Protein AF-J9D5B1-F1 (afdb_monomer_lite)

Structure (mmCIF, N/CA/C/O backbone):
data_AF-J9D5B1-F1
#
_entry.id   AF-J9D5B1-F1
#
loop_
_atom_site.group_PDB
_atom_site.id
_atom_site.type_symbol
_atom_site.label_atom_id
_atom_site.label_alt_id
_atom_site.label_comp_id
_atom_site.label_asym_id
_atom_site.label_entity_id
_atom_site.label_seq_id
_atom_site.pdbx_PDB_ins_code
_atom_site.Cartn_x
_atom_site.Cartn_y
_atom_site.Cartn_z
_atom_site.occupancy
_atom_site.B_iso_or_equiv
_atom_site.auth_seq_id
_atom_site.auth_comp_id
_atom_site.auth_asym_id
_atom_site.auth_atom_id
_atom_site.pdbx_PDB_model_num
ATOM 1 N N . MET A 1 1 ? -9.313 -29.297 -9.371 1.00 66.38 1 MET A N 1
ATOM 2 C CA . MET A 1 1 ? -10.294 -28.185 -9.395 1.00 66.38 1 MET A CA 1
ATOM 3 C C . MET A 1 1 ? -11.097 -28.048 -8.092 1.00 66.38 1 MET A C 1
ATOM 5 O O . MET A 1 1 ? -10.976 -27.023 -7.438 1.00 66.38 1 MET A O 1
ATOM 9 N N . LYS A 1 2 ? -11.872 -29.063 -7.663 1.00 82.00 2 LYS A N 1
ATOM 10 C CA . LYS A 1 2 ? -12.793 -28.977 -6.502 1.00 82.00 2 LYS A CA 1
ATOM 11 C C . LYS A 1 2 ? -12.121 -28.534 -5.187 1.00 82.00 2 LYS A C 1
ATOM 13 O O . LYS A 1 2 ? -12.603 -27.610 -4.545 1.00 82.00 2 LYS A O 1
ATOM 18 N N . ASN A 1 3 ? -10.962 -29.110 -4.852 1.00 85.25 3 ASN A N 1
ATOM 19 C CA . ASN A 1 3 ? -10.213 -28.768 -3.630 1.00 85.25 3 ASN A CA 1
ATOM 20 C C . ASN A 1 3 ? -9.705 -27.318 -3.615 1.00 85.25 3 ASN A C 1
ATOM 22 O O . ASN A 1 3 ? -9.742 -26.664 -2.575 1.00 85.25 3 ASN A O 1
ATOM 26 N N . PHE A 1 4 ? -9.290 -26.800 -4.774 1.00 85.94 4 PHE A N 1
ATOM 27 C CA . PHE A 1 4 ? -8.864 -25.409 -4.918 1.00 85.94 4 PHE A CA 1
ATOM 28 C C . PHE A 1 4 ? -10.035 -24.446 -4.682 1.00 85.94 4 PHE A C 1
ATOM 30 O O . PHE A 1 4 ? -9.922 -23.544 -3.856 1.00 85.94 4 PHE A O 1
ATOM 37 N N . LEU A 1 5 ? -11.196 -24.687 -5.308 1.00 86.62 5 LEU A N 1
ATOM 38 C CA . LEU A 1 5 ? -12.389 -23.866 -5.067 1.00 86.62 5 LEU A CA 1
ATOM 39 C C . LEU A 1 5 ? -12.826 -23.906 -3.598 1.00 86.62 5 LEU A C 1
ATOM 41 O O . LEU A 1 5 ? -13.142 -22.869 -3.023 1.00 86.62 5 LEU A O 1
ATOM 45 N N . THR A 1 6 ? -12.813 -25.080 -2.960 1.00 88.69 6 THR A N 1
ATOM 46 C CA . THR A 1 6 ? -13.156 -25.192 -1.534 1.00 88.69 6 THR A CA 1
ATOM 47 C C . THR A 1 6 ? -12.213 -24.372 -0.651 1.00 88.69 6 THR A C 1
ATOM 49 O O . THR A 1 6 ? -12.668 -23.737 0.300 1.00 88.69 6 THR A O 1
ATOM 52 N N . MET A 1 7 ? -10.914 -24.355 -0.957 1.00 87.31 7 MET A N 1
ATOM 53 C CA . MET A 1 7 ? -9.935 -23.540 -0.236 1.00 87.31 7 MET A CA 1
ATOM 54 C C . MET A 1 7 ? -10.216 -22.041 -0.397 1.00 87.31 7 MET A C 1
ATOM 56 O O . MET A 1 7 ? -10.280 -21.330 0.606 1.00 87.31 7 MET A O 1
ATOM 60 N N . VAL A 1 8 ? -10.460 -21.583 -1.628 1.00 84.94 8 VAL A N 1
ATOM 61 C CA . VAL A 1 8 ? -10.781 -20.177 -1.928 1.00 84.94 8 VAL A CA 1
ATOM 62 C C . VAL A 1 8 ? -12.053 -19.735 -1.199 1.00 84.94 8 VAL A C 1
ATOM 64 O O . VAL A 1 8 ? -12.048 -18.713 -0.516 1.00 84.94 8 VAL A O 1
ATOM 67 N N . VAL A 1 9 ? -13.120 -20.538 -1.245 1.00 87.56 9 VAL A N 1
ATOM 68 C CA . VAL A 1 9 ? -14.382 -20.228 -0.550 1.00 87.56 9 VAL A CA 1
ATOM 69 C C . VAL A 1 9 ? -14.183 -20.167 0.967 1.00 87.56 9 VAL A C 1
ATOM 71 O O . VAL A 1 9 ? -14.709 -19.270 1.625 1.00 87.56 9 VAL A O 1
ATOM 74 N N . LYS A 1 10 ? -13.389 -21.076 1.551 1.00 88.44 10 LYS A N 1
ATOM 75 C CA . LYS A 1 10 ? -13.067 -21.035 2.989 1.00 88.44 10 LYS A CA 1
ATOM 76 C C . LYS A 1 10 ? -12.312 -19.760 3.370 1.00 88.44 10 LYS A C 1
ATOM 78 O O . LYS A 1 10 ? -12.617 -19.179 4.410 1.00 88.44 10 LYS A O 1
ATOM 83 N N . GLN A 1 11 ? -11.348 -19.325 2.560 1.00 85.75 11 GLN A N 1
ATOM 84 C CA . GLN A 1 11 ? -10.616 -18.075 2.794 1.00 85.75 11 GLN A CA 1
ATOM 85 C C . GLN A 1 11 ? -11.543 -16.857 2.703 1.00 85.75 11 GLN A C 1
ATOM 87 O O . GLN A 1 11 ? -11.548 -16.034 3.615 1.00 85.75 11 GLN A O 1
ATOM 92 N N . GLN A 1 12 ? -12.398 -16.792 1.679 1.00 86.94 12 GLN A N 1
ATOM 93 C CA . GLN A 1 12 ? -13.388 -15.720 1.529 1.00 86.94 12 GLN A CA 1
ATOM 94 C C . GLN A 1 12 ? -14.344 -15.658 2.724 1.00 86.94 12 GLN A C 1
ATOM 96 O O . GLN A 1 12 ? -14.530 -14.596 3.310 1.00 86.94 12 GLN A O 1
ATOM 101 N N . LYS A 1 13 ? -14.874 -16.803 3.170 1.00 89.69 13 LYS A N 1
ATOM 102 C CA . LYS A 1 13 ? -15.765 -16.867 4.339 1.00 89.69 13 LYS A CA 1
ATOM 103 C C . LYS A 1 13 ? -15.077 -16.453 5.638 1.00 89.69 13 LYS A C 1
ATOM 105 O O . LYS A 1 13 ? -15.714 -15.845 6.495 1.00 89.69 13 LYS A O 1
ATOM 110 N N . LYS A 1 14 ? -13.791 -16.773 5.809 1.00 87.75 14 LYS A N 1
ATOM 111 C CA . LYS A 1 14 ? -13.006 -16.281 6.952 1.00 87.75 14 LYS A CA 1
ATOM 112 C C . LYS A 1 14 ? -12.857 -14.763 6.895 1.00 87.75 14 LYS A C 1
ATOM 114 O O . LYS A 1 14 ? -13.122 -14.108 7.898 1.00 87.75 14 LYS A O 1
ATOM 119 N N . ALA A 1 15 ? -12.507 -14.215 5.733 1.00 86.81 15 ALA A N 1
ATOM 120 C CA . ALA A 1 15 ? -12.392 -12.775 5.548 1.00 86.81 15 ALA A CA 1
ATOM 121 C C . ALA A 1 15 ? -13.725 -12.057 5.82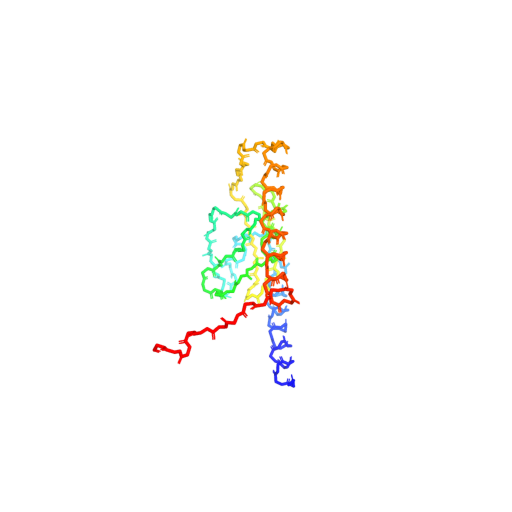6 1.00 86.81 15 ALA A C 1
ATOM 123 O O . ALA A 1 15 ? -13.739 -11.106 6.595 1.00 86.81 15 ALA A O 1
ATOM 124 N N . GLU A 1 16 ? -14.853 -12.561 5.313 1.00 89.56 16 GLU A N 1
ATOM 125 C CA . GLU A 1 16 ? -16.193 -12.016 5.593 1.00 89.56 16 GLU A CA 1
ATOM 126 C C . GLU A 1 16 ? -16.501 -11.958 7.097 1.00 89.56 16 GLU A C 1
ATOM 128 O O . GLU A 1 16 ? -16.994 -10.944 7.590 1.00 89.56 16 GLU A O 1
ATOM 133 N N . LYS A 1 17 ? -16.181 -13.022 7.849 1.00 90.25 17 LYS A N 1
ATOM 134 C CA . LYS A 1 17 ? -16.385 -13.049 9.306 1.00 90.25 17 LYS A CA 1
ATOM 135 C C . LYS A 1 17 ? -15.541 -11.997 10.019 1.00 90.25 17 LYS A C 1
ATOM 137 O O . LYS A 1 17 ? -16.071 -11.276 10.859 1.00 90.25 17 LYS A O 1
ATOM 142 N N . VAL A 1 18 ? -14.260 -11.890 9.662 1.00 89.56 18 VAL A N 1
ATOM 143 C CA . VAL A 1 18 ? -13.352 -10.895 10.254 1.00 89.56 18 VAL A CA 1
ATOM 144 C C . VAL A 1 18 ? -13.811 -9.473 9.912 1.00 89.56 18 VAL A C 1
ATOM 146 O O . VAL A 1 18 ? -13.860 -8.607 10.786 1.00 89.56 18 VAL A O 1
ATOM 149 N N . MET A 1 19 ? -14.238 -9.240 8.670 1.00 90.12 19 MET A N 1
ATOM 150 C CA . MET A 1 19 ? -14.797 -7.959 8.233 1.00 90.12 19 MET A CA 1
ATOM 151 C C . MET A 1 19 ? -16.064 -7.598 9.018 1.00 90.12 19 MET A C 1
ATOM 153 O O . MET A 1 19 ? -16.218 -6.459 9.452 1.00 90.12 19 MET A O 1
ATOM 157 N N . ALA A 1 20 ? -16.949 -8.568 9.268 1.00 91.31 20 ALA A N 1
ATOM 158 C CA . ALA A 1 20 ? -18.156 -8.356 10.060 1.00 91.31 20 ALA A CA 1
ATOM 159 C C . ALA A 1 20 ? -17.843 -8.016 11.527 1.00 91.31 20 ALA A C 1
ATOM 161 O O . ALA A 1 20 ? -18.484 -7.130 12.093 1.00 91.31 20 ALA A O 1
ATOM 162 N N . THR A 1 21 ? -16.844 -8.668 12.134 1.00 89.31 21 THR A N 1
ATOM 163 C CA . THR A 1 21 ? -16.391 -8.329 13.495 1.00 89.31 21 THR A CA 1
ATOM 164 C C . THR A 1 21 ? -15.727 -6.956 13.565 1.00 89.31 21 THR A C 1
ATOM 166 O O . THR A 1 21 ? -15.889 -6.249 14.555 1.00 89.31 21 THR A O 1
ATOM 169 N N . ALA A 1 22 ? -15.046 -6.540 12.497 1.00 90.81 22 ALA A N 1
ATOM 170 C CA . ALA A 1 22 ? -14.361 -5.255 12.421 1.00 90.81 22 ALA A CA 1
ATOM 171 C C . ALA A 1 22 ? -15.226 -4.115 11.848 1.00 90.81 22 ALA A C 1
ATOM 173 O O . ALA A 1 22 ? -14.738 -3.002 11.688 1.00 90.81 22 ALA A O 1
ATOM 174 N N . LYS A 1 23 ? -16.522 -4.336 11.581 1.00 89.94 23 LYS A N 1
ATOM 175 C CA . LYS A 1 23 ? -17.404 -3.353 10.915 1.00 89.94 23 LYS A CA 1
ATOM 176 C C . LYS A 1 23 ? -17.500 -1.990 11.616 1.00 89.94 23 LYS A C 1
ATOM 178 O O . LYS A 1 23 ? -17.795 -0.989 10.974 1.00 89.94 23 LYS A O 1
ATOM 183 N N . ASN A 1 24 ? -17.288 -1.966 12.933 1.00 89.25 24 ASN A N 1
ATOM 184 C CA . ASN A 1 24 ? -17.378 -0.761 13.760 1.00 89.25 24 ASN A CA 1
ATOM 185 C C . ASN A 1 24 ? -16.006 -0.118 14.032 1.00 89.25 24 ASN A C 1
ATOM 187 O O . ASN A 1 24 ? -15.943 0.898 14.721 1.00 89.25 24 ASN A O 1
ATOM 191 N N . VAL A 1 25 ? -14.917 -0.702 13.524 1.00 92.38 25 VAL A N 1
ATOM 192 C CA . VAL A 1 25 ? -13.559 -0.175 13.685 1.00 92.38 25 VAL A CA 1
ATOM 193 C C . VAL A 1 25 ? -13.412 1.090 12.846 1.00 92.38 25 VAL A C 1
ATOM 195 O O . VAL A 1 25 ? -13.625 1.069 11.635 1.00 92.38 25 VAL A O 1
ATOM 198 N N . LYS A 1 26 ? -13.028 2.194 13.493 1.00 90.38 26 LYS A N 1
ATOM 199 C CA . LYS A 1 26 ? -12.782 3.490 12.835 1.00 90.38 26 LYS A CA 1
ATOM 200 C C . LYS A 1 26 ? -11.339 3.968 12.966 1.00 90.38 26 LYS A C 1
ATOM 202 O O . LYS A 1 26 ? -10.956 4.943 12.327 1.00 90.38 26 LYS A O 1
ATOM 207 N N . SER A 1 27 ? -10.555 3.304 13.808 1.00 93.62 27 SER A N 1
ATOM 208 C CA . SER A 1 27 ? -9.181 3.669 14.125 1.00 93.62 27 SER A CA 1
ATOM 209 C C . SER A 1 27 ? -8.318 2.423 14.317 1.00 93.62 27 SER A C 1
ATOM 211 O O . SER A 1 27 ? -8.825 1.340 14.619 1.00 93.62 27 SER A O 1
ATOM 213 N N . THR A 1 28 ? -7.001 2.577 14.194 1.00 92.12 28 THR A N 1
ATOM 214 C CA . THR A 1 28 ? -6.031 1.527 14.550 1.00 92.12 28 THR A CA 1
ATOM 215 C C . THR A 1 28 ? -6.181 1.091 16.010 1.00 92.12 28 THR A C 1
ATOM 217 O O . THR A 1 28 ? -6.134 -0.104 16.296 1.00 92.12 28 THR A O 1
ATOM 220 N N . ALA A 1 29 ? -6.477 2.029 16.915 1.00 92.56 29 ALA A N 1
ATOM 221 C CA . ALA A 1 29 ? -6.759 1.749 18.322 1.00 92.56 29 ALA A CA 1
ATOM 222 C C . ALA A 1 29 ? -8.026 0.898 18.527 1.00 92.56 29 ALA A C 1
ATOM 224 O O . ALA A 1 29 ? -8.063 0.052 19.416 1.00 92.56 29 ALA A O 1
ATOM 225 N N . ASP A 1 30 ? -9.067 1.080 17.709 1.00 93.00 30 ASP A N 1
ATOM 226 C CA . ASP A 1 30 ? -10.260 0.228 17.779 1.00 93.00 30 ASP A CA 1
ATOM 227 C C . ASP A 1 30 ? -9.986 -1.178 17.247 1.00 93.00 30 ASP A C 1
ATOM 229 O O . ASP A 1 30 ? -10.477 -2.150 17.815 1.00 93.00 30 ASP A O 1
ATOM 233 N N . MET A 1 31 ? -9.165 -1.297 16.200 1.00 92.38 31 MET A N 1
ATOM 234 C CA . MET A 1 31 ? -8.762 -2.593 15.650 1.00 92.38 31 MET A CA 1
ATOM 235 C C . MET A 1 31 ? -7.971 -3.410 16.675 1.00 92.38 31 MET A C 1
ATOM 237 O O . MET A 1 31 ? -8.211 -4.604 16.814 1.00 92.38 31 MET A O 1
ATOM 241 N N . GLN A 1 32 ? -7.077 -2.767 17.433 1.00 91.81 32 GLN A N 1
ATOM 242 C CA . GLN A 1 32 ? -6.265 -3.406 18.479 1.00 91.81 32 GLN A CA 1
ATOM 243 C C . GLN A 1 32 ? -7.091 -4.039 19.607 1.00 91.81 32 GLN A C 1
ATOM 245 O O . GLN A 1 32 ? -6.612 -4.954 20.270 1.00 91.81 32 GLN A O 1
ATOM 250 N N . LYS A 1 33 ? -8.331 -3.582 19.825 1.00 91.94 33 LYS A N 1
ATOM 251 C CA . LYS A 1 33 ? -9.237 -4.162 20.831 1.00 91.94 33 LYS A CA 1
ATOM 252 C C . LYS A 1 33 ? -9.824 -5.506 20.387 1.00 91.94 33 LYS A C 1
ATOM 254 O O . LYS A 1 33 ? -10.382 -6.223 21.214 1.00 91.94 33 LYS A O 1
ATOM 259 N N .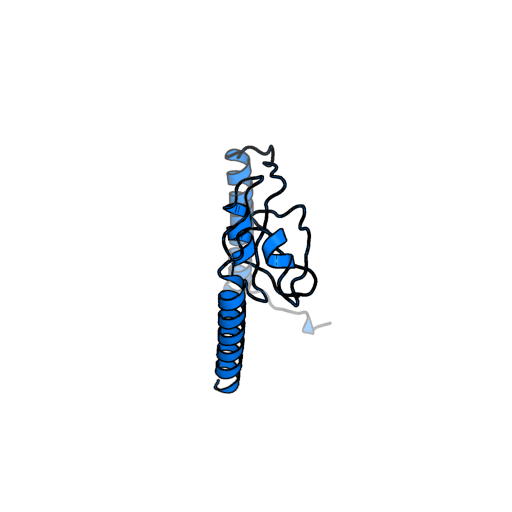 LEU A 1 34 ? -9.745 -5.844 19.097 1.00 91.12 34 LEU A N 1
ATOM 260 C CA . LEU A 1 34 ? -10.231 -7.121 18.582 1.00 91.12 34 LEU A CA 1
ATOM 261 C C . LEU A 1 34 ? -9.235 -8.242 18.896 1.00 91.12 34 LEU A C 1
ATOM 263 O O . LEU A 1 34 ? -8.025 -8.099 18.723 1.00 91.12 34 LEU A O 1
ATOM 267 N N . GLN A 1 35 ? -9.752 -9.394 19.320 1.00 87.75 35 GLN A N 1
ATOM 268 C CA . GLN A 1 35 ? -8.922 -10.557 19.622 1.00 87.75 35 GLN A CA 1
ATOM 269 C C . GLN A 1 35 ? -8.161 -11.025 18.372 1.00 87.75 35 GLN A C 1
ATOM 271 O O . GLN A 1 35 ? -8.752 -11.239 17.314 1.00 87.75 35 GLN A O 1
ATOM 276 N N . GLY A 1 36 ? -6.846 -11.208 18.512 1.00 85.44 36 GLY A N 1
ATOM 277 C CA . GLY A 1 36 ? -5.971 -11.635 17.416 1.00 85.44 36 GLY A CA 1
ATOM 278 C C . GLY A 1 36 ? -5.524 -10.509 16.478 1.00 85.44 36 GLY A C 1
ATOM 279 O O . GLY A 1 36 ? -4.850 -10.793 15.490 1.00 85.44 36 GLY A O 1
ATOM 280 N N . ALA A 1 37 ? -5.865 -9.248 16.768 1.00 89.75 37 ALA A N 1
ATOM 281 C CA . ALA A 1 37 ? -5.305 -8.112 16.051 1.00 89.75 37 ALA A CA 1
ATOM 282 C C . ALA A 1 37 ? -3.810 -7.951 16.366 1.00 89.75 37 ALA A C 1
ATOM 284 O O . ALA A 1 37 ? -3.381 -8.042 17.515 1.00 89.75 37 ALA A O 1
ATOM 285 N N . VAL A 1 38 ? -3.021 -7.675 15.330 1.00 90.50 38 VAL A N 1
ATOM 286 C CA . VAL A 1 38 ? -1.582 -7.410 15.434 1.00 90.50 38 VAL A CA 1
ATOM 2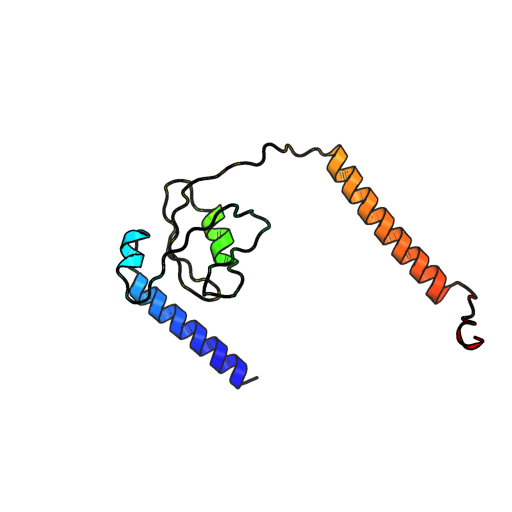87 C C . VAL A 1 38 ? -1.314 -6.015 14.890 1.00 90.50 38 VAL A C 1
ATOM 289 O O . VAL A 1 38 ? -1.897 -5.609 13.886 1.00 90.50 38 VAL A O 1
ATOM 292 N N . THR A 1 39 ? -0.429 -5.277 15.557 1.00 90.94 39 THR A N 1
ATOM 293 C CA . THR A 1 39 ? 0.028 -3.967 15.084 1.00 90.94 39 THR A CA 1
ATOM 294 C C . THR A 1 39 ? 1.374 -4.122 14.399 1.00 90.94 39 THR A C 1
ATOM 296 O O . THR A 1 39 ? 2.275 -4.760 14.938 1.00 90.94 39 THR A O 1
ATOM 299 N N . ALA A 1 40 ? 1.510 -3.519 13.225 1.00 91.06 40 ALA A N 1
ATOM 300 C CA . ALA A 1 40 ? 2.762 -3.451 12.491 1.00 91.06 40 ALA A CA 1
ATOM 301 C C . ALA A 1 40 ? 2.951 -2.036 11.942 1.00 91.06 40 ALA A C 1
ATOM 303 O O . ALA A 1 40 ? 1.980 -1.376 11.568 1.00 91.06 40 ALA A O 1
ATOM 304 N N . SER A 1 41 ? 4.206 -1.602 11.870 1.00 91.94 41 SER A N 1
ATOM 305 C CA . SER A 1 41 ? 4.595 -0.353 11.223 1.00 91.94 41 SER A CA 1
ATOM 306 C C . SER A 1 41 ? 5.275 -0.671 9.901 1.00 91.94 41 SER A C 1
ATOM 308 O O . SER A 1 41 ? 6.144 -1.540 9.841 1.00 91.94 41 SER A O 1
ATOM 310 N N . LEU A 1 42 ? 4.885 0.042 8.850 1.00 91.00 42 LEU A N 1
ATOM 311 C CA . LEU A 1 42 ? 5.503 -0.046 7.534 1.00 91.00 42 LEU A CA 1
ATOM 312 C C . LEU A 1 42 ? 6.198 1.281 7.237 1.00 91.00 42 LEU A C 1
ATOM 314 O O . LEU A 1 42 ? 5.588 2.341 7.358 1.00 91.00 42 LEU A O 1
ATOM 318 N N . SER A 1 43 ? 7.466 1.222 6.843 1.00 90.44 43 SER A N 1
ATOM 319 C CA . SER A 1 43 ? 8.252 2.374 6.395 1.00 90.44 43 SER A CA 1
ATOM 320 C C . SER A 1 43 ? 8.658 2.198 4.934 1.00 90.44 43 SER A C 1
ATOM 322 O O . SER A 1 43 ? 8.641 1.083 4.410 1.00 90.44 43 SER A O 1
ATOM 324 N N . ASN A 1 44 ? 8.989 3.305 4.263 1.00 87.00 44 ASN A N 1
ATOM 325 C CA . ASN A 1 44 ? 9.499 3.320 2.886 1.00 87.00 44 ASN A CA 1
ATOM 326 C C . ASN A 1 44 ? 8.601 2.583 1.875 1.00 87.00 44 ASN A C 1
ATOM 328 O O . ASN A 1 44 ? 9.088 1.926 0.957 1.00 87.00 44 ASN A O 1
ATOM 332 N N . GLN A 1 45 ? 7.281 2.673 2.056 1.00 88.25 45 GLN A N 1
ATOM 333 C CA . GLN A 1 45 ? 6.326 2.102 1.111 1.00 88.25 45 GLN A CA 1
ATOM 334 C C . GLN A 1 45 ? 6.299 2.969 -0.150 1.00 88.25 45 GLN A C 1
ATOM 336 O O . GLN A 1 45 ? 5.917 4.136 -0.100 1.00 88.25 45 GLN A O 1
ATOM 341 N N . MET A 1 46 ? 6.722 2.396 -1.274 1.00 83.12 46 MET A N 1
ATOM 342 C CA . MET A 1 46 ? 6.704 3.050 -2.582 1.00 83.12 46 MET A CA 1
ATOM 343 C C . MET A 1 46 ? 5.461 2.629 -3.360 1.00 83.12 46 MET A C 1
ATOM 345 O O . MET A 1 46 ? 5.006 1.493 -3.231 1.00 83.12 46 MET A O 1
ATOM 349 N N . PHE A 1 47 ? 4.961 3.499 -4.238 1.00 77.19 47 PHE A N 1
ATOM 350 C CA . PHE A 1 47 ? 3.837 3.176 -5.126 1.00 77.19 47 PHE A CA 1
ATOM 351 C C . PHE A 1 47 ? 4.098 1.941 -6.011 1.00 77.19 47 PHE A C 1
ATOM 353 O O . PHE A 1 47 ? 3.183 1.183 -6.311 1.00 77.19 47 PHE A O 1
ATOM 360 N N . THR A 1 48 ? 5.356 1.715 -6.395 1.00 79.31 48 THR A N 1
ATOM 361 C CA . THR A 1 48 ? 5.798 0.561 -7.194 1.00 79.31 48 THR A CA 1
ATOM 362 C C . THR A 1 48 ? 6.034 -0.702 -6.364 1.00 7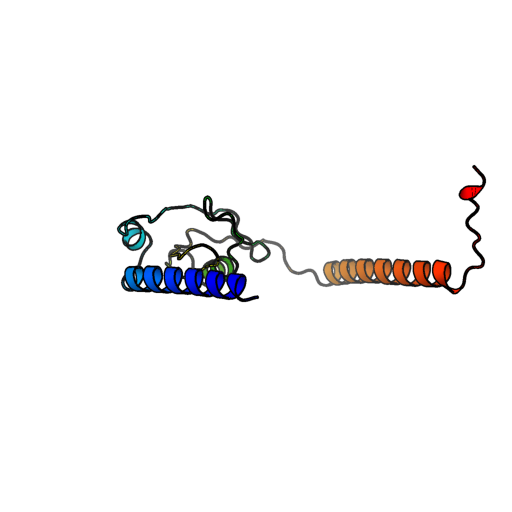9.31 48 THR A C 1
ATOM 364 O O . THR A 1 48 ? 6.272 -1.768 -6.929 1.00 79.31 48 THR A O 1
ATOM 367 N N . SER A 1 49 ? 5.991 -0.600 -5.033 1.00 80.50 49 SER A N 1
ATOM 368 C CA . SER A 1 49 ? 6.262 -1.713 -4.125 1.00 80.50 49 SER A CA 1
ATOM 369 C C . SER A 1 49 ? 4.978 -2.394 -3.664 1.00 80.50 49 SER A C 1
ATOM 371 O O . SER A 1 49 ? 3.916 -1.778 -3.567 1.00 80.50 49 SER A O 1
ATOM 373 N N . TYR A 1 50 ? 5.092 -3.679 -3.334 1.00 86.25 50 TYR A N 1
ATOM 374 C CA . TYR A 1 50 ? 4.013 -4.430 -2.709 1.00 86.25 50 TYR A CA 1
ATOM 375 C C . TYR A 1 50 ? 4.279 -4.547 -1.209 1.00 86.25 50 TYR A C 1
ATOM 377 O O . TYR A 1 50 ? 5.271 -5.174 -0.827 1.00 86.25 50 TYR A O 1
ATOM 385 N N . PRO A 1 51 ? 3.412 -3.974 -0.354 1.00 90.06 51 PRO A N 1
ATOM 386 C CA . PRO A 1 51 ? 3.570 -4.057 1.084 1.00 90.06 51 PRO A CA 1
ATOM 387 C C . PRO A 1 51 ? 3.647 -5.506 1.555 1.00 90.06 51 PRO A C 1
ATOM 389 O O . PRO A 1 51 ? 2.824 -6.347 1.180 1.00 90.06 51 PRO A O 1
ATOM 392 N N . MET A 1 52 ? 4.634 -5.769 2.406 1.00 89.94 52 MET A N 1
ATOM 393 C CA . MET A 1 52 ? 4.825 -7.037 3.098 1.00 89.94 52 MET A CA 1
ATOM 394 C C . MET A 1 52 ? 4.594 -6.808 4.583 1.00 89.94 52 MET A C 1
ATOM 396 O O . MET A 1 52 ? 5.371 -6.120 5.243 1.00 89.94 52 MET A O 1
ATOM 400 N N . VAL A 1 53 ? 3.515 -7.380 5.111 1.00 89.94 53 VAL A N 1
ATOM 401 C CA . VAL A 1 53 ? 3.217 -7.323 6.544 1.00 89.94 53 VAL A CA 1
ATOM 402 C C . VAL A 1 53 ? 3.798 -8.564 7.212 1.00 89.94 53 VAL A C 1
ATOM 404 O O . VAL A 1 53 ? 3.520 -9.693 6.798 1.00 89.94 53 VAL A O 1
ATOM 407 N N . SER A 1 54 ? 4.599 -8.354 8.258 1.00 86.00 54 SER A N 1
ATOM 408 C CA . SER A 1 54 ? 5.178 -9.448 9.043 1.00 86.00 54 SER A CA 1
ATOM 409 C C . SER A 1 54 ? 4.083 -10.395 9.547 1.00 86.00 54 SER A C 1
ATOM 411 O O . SER A 1 54 ? 3.058 -9.952 10.066 1.00 86.00 54 SER A O 1
ATOM 413 N N . GLY A 1 55 ? 4.277 -11.701 9.350 1.00 83.69 55 GLY A N 1
ATOM 414 C CA . GLY A 1 55 ? 3.318 -12.744 9.728 1.00 83.69 55 GLY A CA 1
ATOM 415 C C . GLY A 1 55 ? 2.232 -13.061 8.691 1.00 83.69 55 GLY A C 1
ATOM 416 O O . GLY A 1 55 ? 1.572 -14.088 8.824 1.00 83.69 55 GLY A O 1
ATOM 417 N N . VAL A 1 56 ? 2.064 -12.248 7.639 1.00 85.75 56 VAL A N 1
ATOM 418 C CA . VAL A 1 56 ? 1.075 -12.499 6.568 1.00 85.75 56 VAL A CA 1
ATOM 419 C C . VAL A 1 56 ? 1.697 -13.222 5.361 1.00 85.75 56 VAL A C 1
ATOM 421 O O . VAL A 1 56 ? 0.997 -13.919 4.626 1.00 85.75 56 VAL A O 1
ATOM 424 N N . ASN A 1 57 ? 3.025 -13.135 5.196 1.00 83.00 57 ASN A N 1
ATOM 425 C CA . ASN A 1 57 ? 3.838 -13.882 4.217 1.00 83.00 57 ASN A CA 1
ATOM 426 C C . ASN A 1 57 ? 3.318 -13.840 2.762 1.00 83.00 57 ASN A C 1
ATOM 428 O O . ASN A 1 57 ? 3.622 -14.725 1.967 1.00 83.00 57 ASN A O 1
ATOM 432 N N . THR A 1 58 ? 2.519 -12.828 2.414 1.00 88.06 58 THR A N 1
ATOM 433 C CA . THR A 1 58 ? 1.890 -12.656 1.098 1.00 88.06 58 THR A CA 1
ATOM 434 C C . THR A 1 58 ? 1.905 -11.168 0.734 1.00 88.06 58 THR A C 1
ATOM 436 O O . THR A 1 58 ? 1.647 -10.348 1.617 1.00 88.06 58 THR A O 1
ATOM 439 N N . PRO A 1 59 ? 2.186 -10.793 -0.531 1.00 89.31 59 PRO A N 1
ATOM 440 C CA . PRO A 1 59 ? 2.102 -9.402 -0.972 1.00 89.31 59 PRO A CA 1
ATOM 441 C C . PRO A 1 59 ? 0.683 -8.827 -0.847 1.00 89.31 59 PRO A C 1
ATOM 443 O O . PRO A 1 59 ? -0.283 -9.415 -1.337 1.00 89.31 59 PRO A O 1
ATOM 446 N N . GLU A 1 60 ? 0.560 -7.633 -0.267 1.00 92.06 60 GLU A N 1
ATOM 447 C CA . GLU A 1 60 ? -0.729 -7.000 0.034 1.00 92.06 60 GLU A CA 1
ATOM 448 C C . GLU A 1 60 ? -1.075 -5.853 -0.935 1.00 92.06 60 GLU A C 1
ATOM 450 O O . GLU A 1 60 ? -1.032 -4.668 -0.602 1.00 92.06 60 GLU A O 1
ATOM 455 N N . LEU A 1 61 ? -1.466 -6.200 -2.166 1.00 89.69 61 LEU A N 1
ATOM 456 C CA . LEU A 1 61 ? -1.749 -5.226 -3.239 1.00 89.69 61 LEU A CA 1
ATOM 457 C C . LEU A 1 61 ? -2.854 -4.221 -2.885 1.00 89.69 61 LEU A C 1
ATOM 459 O O . LEU A 1 61 ? -2.740 -3.022 -3.137 1.00 89.69 61 LEU A O 1
ATOM 463 N N . LYS A 1 62 ? -3.945 -4.710 -2.282 1.00 91.31 62 LYS A N 1
ATOM 464 C CA . LYS A 1 62 ? -5.072 -3.858 -1.872 1.00 91.31 62 LYS A CA 1
ATOM 465 C C . LYS A 1 62 ? -4.679 -2.909 -0.743 1.00 91.31 62 LYS A C 1
ATOM 467 O O . LYS A 1 62 ? -5.205 -1.799 -0.676 1.00 91.31 62 LYS A O 1
ATOM 472 N N . LEU A 1 63 ? -3.742 -3.328 0.109 1.00 92.75 63 LEU A N 1
ATOM 473 C CA . LEU A 1 63 ? -3.185 -2.476 1.151 1.00 92.75 63 LEU A CA 1
ATOM 474 C C . LEU A 1 63 ? -2.349 -1.347 0.541 1.00 92.75 63 LEU A C 1
ATOM 476 O O . LEU A 1 63 ? -2.503 -0.210 0.968 1.00 92.75 63 LEU A O 1
ATOM 480 N N . ALA A 1 64 ? -1.558 -1.624 -0.503 1.00 91.88 64 ALA A N 1
ATOM 481 C CA . ALA A 1 64 ? -0.792 -0.601 -1.225 1.00 91.88 64 ALA A CA 1
ATOM 482 C C . ALA A 1 64 ? -1.696 0.535 -1.732 1.00 91.88 64 ALA A C 1
ATOM 484 O O . ALA A 1 64 ? -1.446 1.711 -1.469 1.00 91.88 64 ALA A O 1
ATOM 485 N N . GLY A 1 65 ? -2.803 0.175 -2.390 1.00 90.81 65 GLY A N 1
ATOM 486 C CA . GLY A 1 65 ? -3.783 1.150 -2.872 1.00 90.81 65 GLY A CA 1
ATOM 487 C C . GLY A 1 65 ? -4.457 1.935 -1.742 1.00 90.81 65 GLY A C 1
ATOM 488 O O . GLY A 1 65 ? -4.706 3.132 -1.880 1.00 90.81 65 GLY A O 1
ATOM 489 N N . ALA A 1 66 ? -4.725 1.291 -0.604 1.00 93.75 66 ALA A N 1
ATOM 490 C CA . ALA A 1 66 ? -5.289 1.966 0.560 1.00 93.75 66 ALA A CA 1
ATOM 491 C C . ALA A 1 66 ? -4.305 2.952 1.207 1.00 93.75 66 ALA A C 1
ATOM 493 O O . ALA A 1 66 ? -4.726 4.045 1.585 1.00 93.75 66 ALA A O 1
ATOM 494 N N . ILE A 1 67 ? -3.017 2.600 1.297 1.00 93.00 67 ILE A N 1
ATOM 495 C CA . ILE A 1 67 ? -1.951 3.499 1.765 1.00 93.00 67 ILE A CA 1
ATOM 496 C C . ILE A 1 67 ? -1.898 4.731 0.859 1.00 93.00 67 ILE A C 1
ATOM 498 O O . ILE A 1 67 ? -2.037 5.844 1.353 1.00 93.00 67 ILE A O 1
ATOM 502 N N . ALA A 1 68 ? -1.810 4.536 -0.461 1.00 90.56 68 ALA A N 1
ATOM 503 C CA . ALA A 1 68 ? -1.711 5.631 -1.429 1.00 90.56 68 ALA A CA 1
ATOM 504 C C . ALA A 1 68 ? -2.937 6.567 -1.442 1.00 90.56 68 ALA A C 1
ATOM 506 O O . ALA A 1 68 ? -2.817 7.744 -1.766 1.00 90.56 68 ALA A O 1
ATOM 507 N N . LYS A 1 69 ? -4.129 6.060 -1.099 1.00 92.06 69 LYS A N 1
ATOM 508 C CA . LYS A 1 69 ? -5.367 6.856 -1.043 1.00 92.06 69 LYS A CA 1
ATOM 509 C C . LYS A 1 69 ? -5.557 7.593 0.290 1.00 92.06 69 LYS A C 1
ATOM 511 O O . LYS A 1 69 ? -6.357 8.526 0.366 1.00 92.06 69 LYS A O 1
ATOM 516 N N . THR A 1 70 ? -4.897 7.151 1.359 1.00 94.00 70 THR A N 1
ATOM 517 C CA . THR A 1 70 ? -5.132 7.673 2.710 1.00 94.00 70 THR A CA 1
ATOM 518 C C . THR A 1 70 ? -4.199 8.846 2.983 1.00 94.00 70 THR A C 1
ATOM 520 O O . THR A 1 70 ? -2.985 8.696 2.972 1.00 94.00 70 THR A O 1
ATOM 523 N N . ALA A 1 71 ? -4.762 10.023 3.254 1.00 93.38 71 ALA A N 1
ATOM 524 C CA . ALA A 1 71 ? -3.968 11.205 3.577 1.00 93.38 71 ALA A CA 1
ATOM 525 C C . ALA A 1 71 ? -3.194 11.044 4.898 1.00 93.38 71 ALA A C 1
ATOM 527 O O . ALA A 1 71 ? -3.656 10.377 5.829 1.00 93.38 71 ALA A O 1
ATOM 528 N N . VAL A 1 72 ? -2.055 11.732 5.010 1.00 95.06 72 VAL A N 1
ATOM 529 C CA . VAL A 1 72 ? -1.255 11.792 6.242 1.00 95.06 72 VAL A CA 1
ATOM 530 C C . VAL A 1 72 ? -2.118 12.217 7.440 1.00 95.06 72 VAL A C 1
ATOM 532 O O . VAL A 1 72 ? -2.953 13.120 7.359 1.00 95.06 72 VAL A O 1
ATOM 535 N N . GLY A 1 73 ? -1.944 11.520 8.560 1.00 94.81 73 GLY A N 1
ATOM 536 C CA . GLY A 1 73 ? -2.701 11.681 9.799 1.00 94.81 73 GLY A CA 1
ATOM 537 C C . GLY A 1 73 ? -4.092 11.040 9.783 1.00 94.81 73 GLY A C 1
ATOM 538 O O . GLY A 1 73 ? -4.718 10.939 10.841 1.00 94.81 73 GLY A O 1
ATOM 539 N N . LYS A 1 74 ? -4.594 10.581 8.629 1.00 95.38 74 LYS A N 1
ATOM 540 C CA . LYS A 1 74 ? -5.915 9.948 8.509 1.00 95.38 74 LYS A CA 1
ATOM 541 C C . LYS A 1 74 ? -5.827 8.432 8.611 1.00 95.38 74 LYS A C 1
ATOM 543 O O . LYS A 1 74 ? -4.798 7.823 8.329 1.00 95.38 74 LYS A O 1
ATOM 548 N N . THR A 1 75 ? -6.944 7.842 9.029 1.00 95.62 75 THR A N 1
ATOM 549 C CA . THR A 1 75 ? -7.137 6.391 9.071 1.00 95.62 75 THR A CA 1
ATOM 550 C C . THR A 1 75 ? -7.937 5.940 7.853 1.00 95.62 75 THR A C 1
ATOM 552 O O . THR A 1 75 ? -8.879 6.621 7.444 1.00 95.62 75 THR A O 1
ATOM 555 N N . SER A 1 76 ? -7.559 4.809 7.266 1.00 95.19 76 SER A N 1
ATOM 556 C CA . SER A 1 76 ? -8.286 4.199 6.158 1.00 95.19 76 SER A CA 1
ATOM 557 C C . SER A 1 76 ? -9.636 3.636 6.604 1.00 95.19 76 SER A C 1
ATOM 559 O O . SER A 1 76 ? -9.863 3.345 7.779 1.00 95.19 76 SER A O 1
ATOM 561 N N . SER A 1 77 ? -10.516 3.370 5.638 1.00 93.06 77 SER A N 1
ATOM 562 C CA . SER A 1 77 ? -11.581 2.388 5.843 1.00 93.06 77 SER A CA 1
ATOM 563 C C . SER A 1 77 ? -10.989 0.992 6.062 1.00 93.06 77 SER A C 1
ATOM 565 O O . SER A 1 77 ? -9.804 0.760 5.815 1.00 93.06 77 SER A O 1
ATOM 567 N N . LEU A 1 78 ? -11.825 0.044 6.474 1.00 93.81 78 LEU A N 1
ATOM 568 C CA . LEU A 1 78 ? -11.436 -1.357 6.570 1.00 93.81 78 LEU A CA 1
ATOM 569 C C . LEU A 1 78 ? -10.996 -1.891 5.192 1.00 93.81 78 LEU A C 1
ATOM 571 O O . LEU A 1 78 ? -11.692 -1.692 4.193 1.00 93.81 78 LEU A O 1
ATOM 575 N N . VAL A 1 79 ? -9.844 -2.559 5.133 1.00 93.38 79 VAL A N 1
ATOM 576 C CA . VAL A 1 79 ? -9.246 -3.081 3.897 1.00 93.38 79 VAL A CA 1
ATOM 577 C C . VAL A 1 79 ? -9.144 -4.594 3.991 1.00 93.38 79 VAL A C 1
ATOM 579 O O . VAL A 1 79 ? -8.405 -5.117 4.819 1.00 93.38 79 VAL A O 1
ATOM 582 N N . GLN A 1 80 ? -9.843 -5.310 3.114 1.00 93.00 80 GLN A N 1
ATOM 583 C CA . GLN A 1 80 ? -9.642 -6.748 2.958 1.00 93.00 80 GLN A CA 1
ATOM 584 C C . GLN A 1 80 ? -8.460 -7.001 2.020 1.00 93.00 80 GLN A C 1
ATOM 586 O O . GLN A 1 80 ? -8.594 -6.853 0.801 1.00 93.00 80 GLN A O 1
ATOM 591 N N . GLY A 1 81 ? -7.322 -7.379 2.590 1.00 90.69 81 GLY A N 1
ATOM 592 C CA . GLY A 1 81 ? -6.138 -7.807 1.862 1.00 90.69 81 GLY A CA 1
ATOM 593 C C . GLY A 1 81 ? -6.201 -9.251 1.366 1.00 90.69 81 GLY A C 1
ATOM 594 O O . GLY A 1 81 ? -7.262 -9.881 1.349 1.00 90.69 81 GLY A O 1
ATOM 595 N N . ALA A 1 82 ? -5.055 -9.761 0.925 1.00 89.31 82 ALA A N 1
ATOM 596 C CA . ALA A 1 82 ? -4.887 -11.128 0.453 1.00 89.31 82 ALA A CA 1
ATOM 597 C C . ALA A 1 82 ? -4.824 -12.128 1.618 1.00 89.31 82 ALA A C 1
ATOM 599 O O . ALA A 1 82 ? -5.458 -13.181 1.550 1.00 89.31 82 ALA A O 1
ATOM 600 N N . GLY A 1 83 ? -4.098 -11.794 2.687 1.00 88.00 83 GLY A N 1
ATOM 601 C CA . GLY A 1 83 ? -3.904 -12.661 3.847 1.00 88.00 83 GLY A CA 1
ATOM 602 C C . GLY A 1 83 ? -4.552 -12.163 5.141 1.00 88.00 83 GLY A C 1
ATOM 603 O O . GLY A 1 83 ? -4.813 -12.979 6.025 1.00 88.00 83 GLY A O 1
ATOM 604 N N . ALA A 1 84 ? -4.869 -10.868 5.262 1.00 90.56 84 ALA A N 1
ATOM 605 C CA . ALA A 1 84 ? -5.547 -10.328 6.444 1.00 90.56 84 ALA A CA 1
ATOM 606 C C . ALA A 1 84 ? -6.473 -9.134 6.145 1.00 90.56 84 ALA A C 1
ATOM 608 O O . ALA A 1 84 ? -6.604 -8.669 5.013 1.00 90.56 84 ALA A O 1
ATOM 609 N N . VAL A 1 85 ? -7.159 -8.664 7.189 1.00 93.19 85 VAL A N 1
ATOM 610 C CA . VAL A 1 85 ? -7.986 -7.453 7.174 1.00 93.19 85 VAL A CA 1
ATOM 611 C C . VAL A 1 85 ? -7.256 -6.360 7.944 1.00 93.19 85 VAL A C 1
ATOM 613 O O . VAL A 1 85 ? -6.765 -6.606 9.044 1.00 93.19 85 VAL A O 1
ATOM 616 N N . TYR A 1 86 ? -7.215 -5.156 7.382 1.00 93.88 86 TYR A N 1
ATOM 617 C CA . TYR A 1 86 ? -6.419 -4.051 7.897 1.00 93.88 86 TYR A CA 1
ATOM 618 C C . TYR A 1 86 ? -7.260 -2.811 8.165 1.00 93.88 86 TYR A C 1
ATOM 620 O O . TYR A 1 86 ? -8.233 -2.522 7.468 1.00 93.88 86 TYR A O 1
ATOM 628 N N . VAL A 1 87 ? -6.795 -2.029 9.129 1.00 95.19 87 VAL A N 1
ATOM 629 C CA . VAL A 1 87 ? -7.027 -0.591 9.187 1.00 95.19 87 VAL A CA 1
ATOM 630 C C . VAL A 1 87 ? -5.653 0.050 9.356 1.00 95.19 87 VAL A C 1
ATOM 632 O O . VAL A 1 87 ? -4.830 -0.465 10.116 1.00 95.19 87 VAL A O 1
ATOM 635 N N . LEU A 1 88 ? -5.369 1.120 8.623 1.00 95.00 88 LEU A N 1
ATOM 636 C CA . LEU A 1 88 ? -4.058 1.770 8.655 1.00 95.00 88 LEU A CA 1
ATOM 637 C C . LEU A 1 88 ? -4.208 3.258 8.913 1.00 95.00 88 LEU A C 1
ATOM 639 O O . LEU A 1 88 ? -5.186 3.866 8.488 1.00 95.00 88 LEU A O 1
ATOM 643 N N . GLN A 1 89 ? -3.208 3.845 9.556 1.00 95.50 89 GLN A N 1
ATOM 644 C CA . GLN A 1 89 ? -3.046 5.288 9.636 1.00 95.50 89 GLN A CA 1
ATOM 645 C C . GLN A 1 89 ? -1.752 5.662 8.923 1.00 95.50 89 GLN A C 1
ATOM 647 O O . GLN A 1 89 ? -0.704 5.089 9.216 1.00 95.50 89 GLN A O 1
ATOM 652 N N . VAL A 1 90 ? -1.818 6.617 7.996 1.00 94.62 90 VAL A N 1
ATOM 653 C CA . VAL A 1 90 ? -0.610 7.127 7.337 1.00 94.62 90 VAL A CA 1
ATOM 654 C C . VAL A 1 90 ? 0.043 8.139 8.267 1.00 94.62 90 VAL A C 1
ATOM 656 O O . VAL A 1 90 ? -0.562 9.152 8.605 1.00 94.62 90 VAL A O 1
ATOM 659 N N . THR A 1 91 ? 1.262 7.860 8.716 1.00 94.56 91 THR A N 1
ATOM 660 C CA . THR A 1 91 ? 1.988 8.718 9.667 1.00 94.56 91 THR A CA 1
ATOM 661 C C . THR A 1 91 ? 2.860 9.764 8.981 1.00 94.56 91 THR A C 1
ATOM 663 O O . THR A 1 91 ? 3.181 10.781 9.587 1.00 94.56 91 THR A O 1
ATOM 666 N N . GLY A 1 92 ? 3.200 9.556 7.711 1.00 92.75 92 GLY A N 1
ATOM 667 C CA . GLY A 1 92 ? 3.976 10.489 6.910 1.00 92.75 92 GLY A CA 1
ATOM 668 C C . GLY A 1 92 ? 3.990 10.085 5.443 1.00 92.75 92 GLY A C 1
ATOM 669 O O . GLY A 1 92 ? 3.748 8.929 5.102 1.00 92.75 92 GLY A O 1
ATOM 670 N N . GLU A 1 93 ? 4.279 11.056 4.589 1.00 90.62 93 GLU A N 1
ATOM 671 C CA . GLU A 1 93 ? 4.480 10.885 3.154 1.00 90.62 93 GLU A CA 1
ATOM 672 C C . GLU A 1 93 ? 5.636 11.799 2.745 1.00 90.62 93 GLU A C 1
ATOM 674 O O . GLU A 1 93 ? 5.709 12.950 3.182 1.00 90.62 93 GLU A O 1
ATOM 679 N N . SER A 1 94 ? 6.540 11.294 1.911 1.00 87.12 94 SER A N 1
ATOM 680 C CA . SER A 1 94 ? 7.546 12.100 1.231 1.00 87.12 94 SER A CA 1
ATOM 681 C C . SER A 1 94 ? 7.379 11.923 -0.270 1.00 87.12 94 SER A C 1
ATOM 683 O O . SER A 1 94 ? 7.224 10.811 -0.775 1.00 87.12 94 SER A O 1
ATOM 685 N N . LYS A 1 95 ? 7.404 13.038 -0.999 1.00 78.75 95 LYS A N 1
ATOM 686 C CA . LYS A 1 95 ? 7.498 12.997 -2.456 1.00 78.75 95 LYS A CA 1
ATOM 687 C C . LYS A 1 95 ? 8.965 12.860 -2.824 1.00 78.75 95 LYS A C 1
ATOM 689 O O . LYS A 1 95 ? 9.803 13.562 -2.255 1.00 78.75 95 LYS A O 1
ATOM 694 N N . ALA A 1 96 ? 9.264 11.975 -3.770 1.00 71.62 96 ALA A N 1
ATOM 695 C CA . ALA A 1 96 ? 10.556 12.013 -4.435 1.00 71.62 96 ALA A CA 1
ATOM 696 C C . ALA A 1 96 ? 10.737 13.421 -5.025 1.00 71.62 96 ALA A C 1
ATOM 698 O O . ALA A 1 96 ? 9.807 13.970 -5.620 1.00 71.62 96 ALA A O 1
ATOM 699 N N . ALA A 1 97 ? 11.901 14.030 -4.800 1.00 69.50 97 ALA A N 1
ATOM 700 C CA . ALA A 1 97 ? 12.222 15.348 -5.350 1.00 69.50 97 ALA A CA 1
ATOM 701 C C . ALA A 1 97 ? 12.436 15.304 -6.874 1.00 69.50 97 ALA A C 1
ATOM 703 O O . ALA A 1 97 ? 12.560 16.352 -7.512 1.00 69.50 97 ALA A O 1
ATOM 704 N N . ASP A 1 98 ? 12.475 14.096 -7.436 1.00 70.81 98 ASP A N 1
ATOM 705 C CA . ASP A 1 98 ? 12.719 13.839 -8.842 1.00 70.81 98 ASP A CA 1
ATOM 706 C C . ASP A 1 98 ? 11.592 14.428 -9.688 1.00 70.81 98 ASP A C 1
ATOM 708 O O . ASP A 1 98 ? 10.406 14.127 -9.525 1.00 70.81 98 ASP A O 1
ATOM 712 N N . LYS A 1 99 ? 11.983 15.313 -10.600 1.00 78.75 99 LYS A N 1
ATOM 713 C CA . LYS A 1 99 ? 11.099 15.838 -11.633 1.00 78.75 99 LYS A CA 1
ATOM 714 C C . LYS A 1 99 ? 11.198 14.923 -12.842 1.00 78.75 99 LYS A C 1
ATOM 716 O O . LYS A 1 99 ? 12.287 14.478 -13.186 1.00 78.75 99 LYS A O 1
ATOM 721 N N . TYR A 1 100 ? 10.062 14.675 -13.4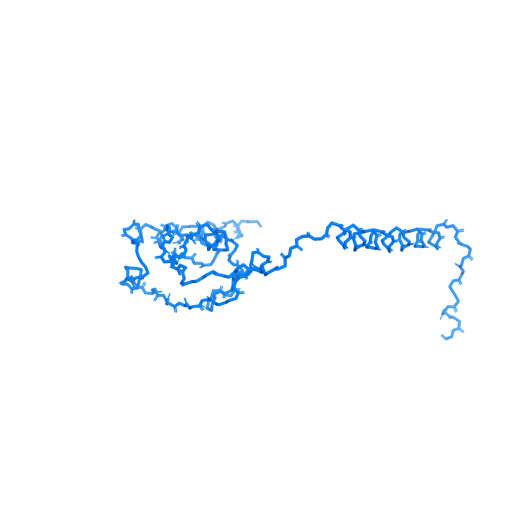87 1.00 81.06 100 TYR A N 1
ATOM 722 C CA . TYR A 1 100 ? 10.039 13.988 -14.772 1.00 81.06 100 TYR A CA 1
ATOM 723 C C . TYR A 1 100 ? 10.884 14.771 -15.786 1.00 81.06 100 TYR A C 1
ATOM 725 O O . TYR A 1 100 ? 10.611 15.947 -16.037 1.00 81.06 100 TYR A O 1
ATOM 733 N N . ASP A 1 101 ? 11.901 14.115 -16.338 1.00 88.75 101 ASP A N 1
ATOM 734 C CA . ASP A 1 101 ? 12.753 14.641 -17.399 1.00 88.75 101 ASP A CA 1
ATOM 735 C C . ASP A 1 101 ? 12.456 13.860 -18.680 1.00 88.75 101 ASP A C 1
ATOM 737 O O . ASP A 1 101 ? 12.845 12.701 -18.839 1.00 88.75 101 ASP A O 1
ATOM 741 N N . GLU A 1 102 ? 11.718 14.498 -19.587 1.00 91.19 102 GLU A N 1
ATOM 742 C CA . GLU A 1 102 ? 11.256 13.868 -20.822 1.00 91.19 102 GLU A CA 1
ATOM 743 C C . GLU A 1 102 ? 12.419 13.377 -21.691 1.00 91.19 102 GLU A C 1
ATOM 745 O O . GLU A 1 102 ? 12.346 12.287 -22.254 1.00 91.19 102 GLU A O 1
ATOM 750 N N . ALA A 1 103 ? 13.513 14.138 -21.774 1.00 92.19 103 ALA A N 1
ATOM 751 C CA . ALA A 1 103 ? 14.665 13.771 -22.593 1.00 92.19 103 ALA A CA 1
ATOM 752 C C . ALA A 1 103 ? 15.358 12.512 -22.051 1.00 92.19 103 ALA A C 1
ATOM 754 O O . ALA A 1 103 ? 15.731 11.617 -22.816 1.00 92.19 103 ALA A O 1
ATOM 755 N N . THR A 1 104 ? 15.492 12.422 -20.730 1.00 90.56 104 THR A N 1
ATOM 756 C CA . THR A 1 104 ? 16.071 11.271 -20.037 1.00 90.56 104 THR A CA 1
ATOM 757 C C . THR A 1 104 ? 15.199 10.035 -20.218 1.00 90.56 104 THR A C 1
ATOM 759 O O . THR A 1 104 ? 15.709 8.980 -20.594 1.00 90.56 104 THR A O 1
ATOM 762 N N . GLU A 1 105 ? 13.888 10.164 -20.031 1.00 90.06 105 GLU A N 1
ATOM 763 C CA . GLU A 1 105 ? 12.938 9.059 -20.188 1.00 90.06 105 GLU A CA 1
ATOM 764 C C . GLU A 1 105 ? 12.867 8.566 -21.637 1.00 90.06 105 GLU A C 1
ATOM 766 O O . GLU A 1 105 ? 12.987 7.367 -21.897 1.00 90.06 105 GLU A O 1
ATOM 771 N N . VAL A 1 106 ? 12.788 9.477 -22.613 1.00 92.75 106 VAL A N 1
ATOM 772 C CA . VAL A 1 106 ? 12.820 9.124 -24.040 1.00 92.75 106 VAL A CA 1
ATOM 773 C C . VAL A 1 106 ? 14.130 8.426 -24.402 1.00 92.75 106 VAL A C 1
ATOM 775 O O . VAL A 1 106 ? 14.105 7.431 -25.131 1.00 92.75 106 VAL A O 1
ATOM 778 N N . SER A 1 107 ? 15.268 8.886 -23.879 1.00 93.88 107 SER A N 1
ATOM 779 C CA . SER A 1 107 ? 16.569 8.244 -24.101 1.00 93.88 107 SER A CA 1
ATOM 780 C C . SER A 1 107 ? 16.624 6.835 -23.501 1.00 93.88 107 SER A C 1
ATOM 782 O O . SER A 1 107 ? 17.017 5.884 -24.182 1.00 93.88 107 SER A O 1
ATOM 784 N N . GLN A 1 108 ? 16.173 6.653 -22.256 1.00 92.06 108 GLN A N 1
ATOM 785 C CA . GLN A 1 108 ? 16.122 5.340 -21.604 1.00 92.06 108 GLN A CA 1
ATOM 786 C C . GLN A 1 108 ? 15.207 4.365 -22.352 1.00 92.06 108 GLN A C 1
ATOM 788 O O . GLN A 1 108 ? 15.609 3.235 -22.652 1.00 92.06 108 GLN A O 1
ATOM 793 N N . VAL A 1 109 ? 14.001 4.808 -22.716 1.00 93.25 109 VAL A N 1
ATOM 794 C CA . VAL A 1 109 ? 13.037 3.997 -23.465 1.00 93.25 109 VAL A CA 1
ATOM 795 C C . VAL A 1 109 ? 13.600 3.629 -24.835 1.00 93.25 109 VAL A C 1
ATOM 797 O O . VAL A 1 109 ? 13.597 2.444 -25.180 1.00 93.25 109 VAL A O 1
ATOM 800 N N . SER A 1 110 ? 14.151 4.595 -25.575 1.00 92.69 110 SER A N 1
ATOM 801 C CA . SER A 1 110 ? 14.745 4.373 -26.901 1.00 92.69 110 SER A CA 1
ATOM 802 C C . SER A 1 110 ? 15.900 3.376 -26.846 1.00 92.69 110 SER A C 1
ATOM 804 O O . SER A 1 110 ? 15.958 2.463 -27.668 1.00 92.69 110 SER A O 1
ATOM 806 N N . ASN A 1 111 ? 16.769 3.475 -25.837 1.00 93.12 111 ASN A N 1
ATOM 807 C CA . ASN A 1 111 ? 17.847 2.510 -25.617 1.00 93.12 111 ASN A CA 1
ATOM 808 C C . ASN A 1 111 ? 17.309 1.107 -25.298 1.00 93.12 111 ASN A C 1
ATOM 810 O O . ASN A 1 111 ? 17.794 0.119 -25.853 1.00 93.12 111 ASN A O 1
ATOM 814 N N . SER A 1 112 ? 16.280 0.999 -24.450 1.00 94.19 112 SER A N 1
ATOM 815 C CA . SER A 1 112 ? 15.674 -0.296 -24.110 1.00 94.19 112 SER A CA 1
ATOM 816 C C . SER A 1 112 ? 15.016 -0.964 -25.324 1.00 94.19 112 SER A C 1
ATOM 818 O O . SER A 1 112 ? 15.171 -2.170 -25.539 1.00 94.19 112 SER A O 1
ATOM 820 N N . ILE A 1 113 ? 14.315 -0.180 -26.150 1.00 93.19 113 ILE A N 1
ATOM 821 C CA . ILE A 1 113 ? 13.672 -0.652 -27.376 1.00 93.19 113 ILE A CA 1
ATOM 822 C C . ILE A 1 113 ? 14.748 -1.041 -28.385 1.00 93.19 113 ILE A C 1
ATOM 824 O O . ILE A 1 113 ? 14.675 -2.130 -28.946 1.00 93.19 113 ILE A O 1
ATOM 828 N N . GLY A 1 114 ? 15.780 -0.212 -28.558 1.00 94.62 114 GLY A N 1
ATOM 829 C CA . GLY A 1 114 ? 16.914 -0.492 -29.434 1.00 94.62 114 GLY A CA 1
ATOM 830 C C . GLY A 1 114 ? 17.580 -1.827 -29.108 1.00 94.62 114 GLY A C 1
ATOM 831 O O . GLY A 1 114 ? 17.745 -2.658 -29.998 1.00 94.62 114 GLY A O 1
ATOM 832 N N . GLN A 1 115 ? 17.866 -2.095 -27.830 1.00 93.69 115 GLN A N 1
ATOM 833 C CA . GLN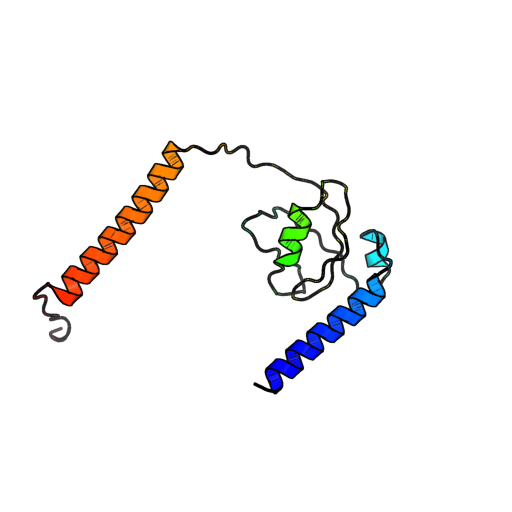 A 1 115 ? 18.432 -3.378 -27.395 1.00 93.69 115 GLN A CA 1
ATOM 834 C C . GLN A 1 115 ? 17.492 -4.559 -27.661 1.00 93.69 115 GLN A C 1
ATOM 836 O O . GLN A 1 115 ? 17.934 -5.607 -28.130 1.00 93.69 115 GLN A O 1
ATOM 841 N N . ARG A 1 116 ? 16.188 -4.410 -27.400 1.00 93.81 116 ARG A N 1
ATOM 842 C CA . ARG A 1 116 ? 15.201 -5.467 -27.679 1.00 93.81 116 ARG A CA 1
ATOM 843 C C . ARG A 1 116 ? 15.093 -5.757 -29.173 1.00 93.81 116 ARG A C 1
ATOM 845 O O . ARG A 1 116 ? 15.121 -6.923 -29.557 1.00 93.81 116 ARG A O 1
ATOM 852 N N . CYS A 1 117 ? 15.011 -4.721 -30.004 1.00 93.06 117 CYS A N 1
ATOM 853 C CA . CYS A 1 117 ? 14.961 -4.840 -31.458 1.00 93.06 117 CYS A CA 1
ATOM 854 C C . CYS A 1 117 ? 16.245 -5.458 -32.012 1.00 93.06 117 CYS A C 1
ATOM 856 O O . CYS A 1 117 ? 16.166 -6.357 -32.847 1.00 93.06 117 CYS A O 1
ATOM 858 N N . TYR A 1 118 ? 17.410 -5.033 -31.518 1.00 93.38 118 TYR A N 1
ATOM 859 C CA . TYR A 1 118 ? 18.694 -5.619 -31.886 1.00 93.38 118 TYR A CA 1
ATOM 860 C C . TYR A 1 118 ? 18.736 -7.108 -31.540 1.00 93.38 118 TYR A C 1
ATOM 862 O O . TYR A 1 118 ? 18.958 -7.924 -32.427 1.00 93.38 118 TYR A O 1
ATOM 870 N N . ASN A 1 119 ? 18.428 -7.480 -30.294 1.00 93.44 119 ASN A N 1
ATOM 871 C CA . ASN A 1 119 ? 18.430 -8.878 -29.861 1.00 93.44 119 ASN A CA 1
ATOM 872 C C . ASN A 1 119 ? 17.428 -9.725 -30.651 1.00 93.44 119 ASN A C 1
ATOM 874 O O . ASN A 1 119 ? 17.760 -10.824 -31.083 1.00 93.44 119 ASN A O 1
ATOM 878 N N . ALA A 1 120 ? 16.212 -9.224 -30.882 1.00 92.00 120 ALA A N 1
ATOM 879 C CA . ALA A 1 120 ? 15.205 -9.926 -31.673 1.00 92.00 120 ALA A CA 1
ATOM 880 C C . ALA A 1 120 ? 15.657 -10.127 -33.127 1.00 92.00 120 ALA A C 1
ATOM 882 O O . ALA A 1 120 ? 15.526 -11.225 -33.668 1.00 92.00 120 ALA A O 1
ATOM 883 N N . THR A 1 121 ? 16.230 -9.090 -33.740 1.00 91.19 121 THR A N 1
ATOM 884 C CA . THR A 1 121 ? 16.729 -9.137 -35.118 1.00 91.19 121 THR A CA 1
ATOM 885 C C . THR A 1 121 ? 17.922 -10.076 -35.226 1.00 91.19 121 THR A C 1
ATOM 887 O O . THR A 1 121 ? 17.928 -10.960 -36.076 1.00 91.19 121 THR A O 1
ATOM 890 N N . PHE A 1 122 ? 18.897 -9.949 -34.327 1.00 91.62 122 PHE A N 1
ATOM 891 C CA . PHE A 1 122 ? 20.075 -10.807 -34.271 1.00 91.62 122 PHE A CA 1
ATOM 892 C C . PHE A 1 122 ? 19.694 -12.277 -34.060 1.00 91.62 122 PHE A C 1
ATOM 894 O O . PHE A 1 122 ? 20.166 -13.141 -34.798 1.00 91.62 122 PHE A O 1
ATOM 901 N N . ASN A 1 123 ? 18.781 -12.562 -33.125 1.00 91.19 123 ASN A N 1
ATOM 902 C CA . ASN A 1 123 ? 18.266 -13.911 -32.889 1.00 91.19 123 ASN A CA 1
ATOM 903 C C . ASN A 1 123 ? 17.537 -14.467 -34.114 1.00 91.19 123 ASN A C 1
ATOM 905 O O . ASN A 1 123 ? 17.745 -15.622 -34.472 1.00 91.19 123 ASN A O 1
ATOM 909 N N . TYR A 1 124 ? 16.698 -13.666 -34.775 1.00 90.19 124 TYR A N 1
ATOM 910 C CA . TYR A 1 124 ? 15.994 -14.096 -35.981 1.00 90.19 124 TYR A CA 1
ATOM 911 C C . TYR A 1 124 ? 16.961 -14.387 -37.132 1.00 90.19 124 TYR A C 1
ATOM 913 O O . TYR A 1 124 ? 16.866 -15.441 -37.761 1.00 90.19 124 TYR A O 1
ATOM 921 N N . LEU A 1 125 ? 17.910 -13.484 -37.390 1.00 89.31 125 LEU A N 1
ATOM 922 C CA . LEU A 1 125 ? 18.913 -13.663 -38.436 1.00 89.31 125 LEU A CA 1
ATOM 923 C C . LEU A 1 125 ? 19.759 -14.907 -38.162 1.00 89.31 125 LEU A C 1
ATOM 925 O O . LEU A 1 125 ? 19.875 -15.762 -39.033 1.00 89.31 125 LEU A O 1
ATOM 929 N N . THR A 1 126 ? 20.243 -15.064 -36.933 1.00 86.69 126 THR A N 1
ATOM 930 C CA . THR A 1 126 ? 20.996 -16.242 -36.492 1.00 86.69 126 THR A CA 1
ATOM 931 C C . THR A 1 126 ? 20.188 -17.527 -36.674 1.00 86.69 126 THR A C 1
ATOM 933 O O . THR A 1 126 ? 20.635 -18.453 -37.342 1.00 86.69 126 THR A O 1
ATOM 936 N N . ALA A 1 127 ? 18.967 -17.587 -36.146 1.00 85.00 127 ALA A N 1
ATOM 937 C CA . ALA A 1 127 ? 18.196 -18.826 -36.110 1.00 85.00 127 ALA A CA 1
ATOM 938 C C . ALA A 1 127 ? 17.534 -19.207 -37.444 1.00 85.00 127 ALA A C 1
ATOM 940 O O . ALA A 1 127 ? 17.155 -20.363 -37.622 1.00 85.00 127 ALA A O 1
ATOM 941 N N . ARG A 1 128 ? 17.292 -18.248 -38.349 1.00 84.62 128 ARG A N 1
ATOM 942 C CA . ARG A 1 128 ? 16.464 -18.470 -39.553 1.00 84.62 128 ARG A CA 1
ATOM 943 C C . ARG A 1 128 ? 17.133 -18.097 -40.867 1.00 84.62 128 ARG A C 1
ATOM 945 O O . ARG A 1 128 ? 16.616 -18.493 -41.910 1.00 84.62 128 ARG A O 1
ATOM 952 N N . LYS A 1 129 ? 18.192 -17.286 -40.846 1.00 84.94 129 LYS A N 1
ATOM 953 C CA . LYS A 1 129 ? 18.819 -16.731 -42.058 1.00 84.94 129 LYS A CA 1
ATOM 954 C C . LYS A 1 129 ? 20.327 -16.949 -42.134 1.00 84.94 129 LYS A C 1
ATOM 956 O O . LYS A 1 129 ? 20.886 -16.728 -43.200 1.00 84.94 129 LYS A O 1
ATOM 961 N N . SER A 1 130 ? 20.971 -17.356 -41.046 1.00 80.62 130 SER A N 1
ATOM 962 C CA . SER A 1 130 ? 22.398 -17.650 -41.033 1.00 80.62 130 SER A CA 1
ATOM 963 C C . SER A 1 130 ? 22.646 -19.119 -41.366 1.00 80.62 130 SER A C 1
ATOM 965 O O . SER A 1 130 ? 21.904 -19.992 -40.920 1.00 80.62 130 SER A O 1
ATOM 967 N N . GLU A 1 131 ? 23.706 -19.393 -42.122 1.00 83.31 131 GLU A N 1
ATOM 968 C CA . GLU A 1 131 ? 24.199 -20.752 -42.392 1.00 83.31 131 GLU A CA 1
ATOM 969 C C . GLU A 1 131 ? 25.128 -21.244 -41.267 1.00 83.31 131 GLU A C 1
ATOM 971 O O . GLU A 1 131 ? 26.049 -22.023 -41.496 1.00 83.31 131 GLU A O 1
ATOM 976 N N . MET A 1 132 ? 24.943 -20.750 -40.036 1.00 78.06 132 MET A N 1
ATOM 977 C CA . MET A 1 132 ? 25.804 -21.132 -38.921 1.00 78.06 132 MET A CA 1
ATOM 978 C C . MET A 1 132 ? 25.602 -22.607 -38.571 1.00 78.06 132 MET A C 1
ATOM 980 O O . MET A 1 132 ? 24.506 -23.033 -38.207 1.00 78.06 132 MET A O 1
ATOM 984 N N . VAL A 1 133 ? 26.688 -23.376 -38.651 1.00 77.62 133 VAL A N 1
ATOM 985 C CA . VAL A 1 133 ? 26.741 -24.784 -38.255 1.00 77.62 133 VAL A CA 1
ATOM 986 C C . VAL A 1 133 ? 27.399 -24.880 -36.881 1.00 77.62 133 VAL A C 1
ATOM 988 O O . VAL A 1 133 ? 28.502 -24.381 -36.663 1.00 77.62 133 VAL A O 1
ATOM 991 N N . ASP A 1 134 ? 26.707 -25.504 -35.930 1.00 75.19 134 ASP A N 1
ATOM 992 C CA . ASP A 1 134 ? 27.221 -25.707 -34.578 1.00 75.19 134 ASP A CA 1
ATOM 993 C C . ASP A 1 134 ? 28.215 -26.871 -34.557 1.00 75.19 134 ASP A C 1
ATOM 995 O O . ASP A 1 134 ? 27.803 -28.021 -34.631 1.00 75.19 134 ASP A O 1
ATOM 999 N N . HIS A 1 135 ? 29.512 -26.583 -34.436 1.00 81.56 135 HIS A N 1
ATOM 1000 C CA . HIS A 1 135 ? 30.578 -27.590 -34.346 1.00 81.56 135 HIS A CA 1
ATOM 1001 C C . HIS A 1 135 ? 30.984 -27.936 -32.907 1.00 81.56 135 HIS A C 1
ATOM 1003 O O . HIS A 1 135 ? 31.973 -28.634 -32.703 1.00 81.56 135 HIS A O 1
ATOM 1009 N N . ARG A 1 136 ? 30.242 -27.493 -31.883 1.00 80.69 136 ARG A N 1
ATOM 1010 C CA . ARG A 1 136 ? 30.607 -27.760 -30.478 1.00 80.69 136 ARG A CA 1
ATOM 1011 C C . ARG A 1 136 ? 30.570 -29.241 -30.100 1.00 80.69 136 ARG A C 1
ATOM 1013 O O . ARG A 1 136 ? 31.115 -29.603 -29.071 1.00 80.69 136 ARG A O 1
ATOM 1020 N N . TYR A 1 137 ? 29.967 -30.090 -30.930 1.00 75.00 137 TYR A N 1
ATOM 1021 C CA . TYR A 1 137 ? 30.007 -31.547 -30.788 1.00 75.00 137 TYR A CA 1
ATOM 1022 C C . TYR A 1 137 ? 31.360 -32.176 -31.177 1.00 75.00 137 TYR A C 1
ATOM 1024 O O . TYR A 1 137 ? 31.523 -33.384 -31.031 1.00 75.00 137 TYR A O 1
ATOM 1032 N N . GLN A 1 138 ? 32.297 -31.396 -31.731 1.00 77.38 138 GLN A N 1
ATOM 1033 C CA . GLN A 1 138 ? 33.597 -31.872 -32.223 1.00 77.38 138 GLN A CA 1
ATOM 1034 C C . GLN A 1 138 ? 34.734 -31.739 -31.192 1.00 77.38 138 GLN A C 1
ATOM 1036 O O . GLN A 1 138 ? 35.886 -32.005 -31.537 1.00 77.38 138 GLN A O 1
ATOM 1041 N N . PHE A 1 139 ? 34.424 -31.339 -29.956 1.00 65.25 139 PHE A N 1
ATOM 1042 C CA . PHE A 1 139 ? 35.375 -31.168 -28.854 1.00 65.25 139 PHE A CA 1
ATOM 1043 C C . PHE A 1 139 ? 34.937 -31.973 -27.632 1.00 65.25 139 PHE A C 1
ATOM 1045 O O . PHE A 1 139 ? 33.715 -31.991 -27.355 1.00 65.25 139 PHE A O 1
#

Foldseek 3Di:
DVVVVVVVVVQVVVLVVVCVVCVPPQDPVSQVPDPPDDDDDDPPLDLPDFDDDPPQRDGWPQVSVQQVPADAQHKGDWTRTPRHIDIDHHPDDDDDPDDDDPVVVCVVVVVVVVVVVVVVVVCCCVPPPDPDDDPPVVD

Secondary structure (DSSP, 8-state):
-HHHHHHHHHHHHHHHHHHHHTTT--SHHHHHTSTT-------S--TTSPPB-TTT-SB-HHHHHHHHHSPTTPBPPPEE-SS-EE--B--------PPP-HHHHHHHHHHHHHHHHHHHHHHHHHHHH------GGG-

pLDDT: mean 88.53, std 6.04, range [65.25, 95.62]

Organism: NCBI:txid749906

Sequence (139 aa):
MKNFLTMVVKQQKKAEKVMATAKNVKSTADMQKLQGAVTASLSNQMFTSYPMVSGVNTPELKLAGAIAKTAVGKTSSLVQGAGAVYVLQVTGESKAADKYDEATEVSQVSNSIGQRCYNATFNYLTARKSEMVDHRYQF

Radius of gyration: 24.74 Å; chains: 1; bounding box: 54×48×63 Å